Protein AF-R7NHR3-F1 (afdb_monomer)

Solvent-accessible surface area (backbone atoms only — not comparable to full-atom values): 7854 Å² total; per-residue (Å²): 115,68,67,61,53,53,47,54,55,50,59,73,66,55,71,77,53,69,68,60,58,52,52,53,52,52,53,52,52,52,52,51,51,54,57,50,56,74,68,56,78,51,57,45,69,48,80,39,65,22,46,26,46,55,84,92,60,36,30,32,41,33,70,44,62,67,87,66,69,63,84,47,65,25,52,70,89,33,88,61,73,67,44,80,78,43,78,44,85,43,72,41,84,89,76,76,44,63,28,30,42,35,32,31,38,36,89,61,98,71,57,64,75,35,77,41,44,33,37,36,29,24,61,63,50,53,67,63,51,54,52,52,67,71,76,106

Nearest PDB structures (foldseek):
  8vcy-assembly1_B  TM=4.039E-01  e=1.169E+00  Homo sapiens
  4d8p-assembly2_D  TM=4.084E-01  e=3.589E+00  Triticum aestivum

Secondary structure (DSSP, 8-state):
-HHHHHHHHHHHHSPPPHHHHHHHHHHHHHHHHHHHHHHS---EEEEEEEEEEESSSEEEEEEEETT--EEEEEETTB---EEEEEEEEEEETTTTEEEEEEEEEE-S-PPTT-EEEEEEEE-TTHHHHHHHHHH-

Radius of gyration: 27.76 Å; Cα contacts (8 Å, |Δi|>4): 202; chains: 1; bounding box: 74×30×74 Å

Structure (mmCIF, N/CA/C/O backbone):
data_AF-R7NHR3-F1
#
_entry.id   AF-R7NHR3-F1
#
loop_
_atom_site.group_PDB
_atom_site.id
_atom_site.type_symbol
_atom_site.label_atom_id
_atom_site.label_alt_id
_atom_site.label_comp_id
_atom_site.label_asym_id
_atom_site.label_entity_id
_atom_site.label_seq_id
_atom_site.pdbx_PDB_ins_code
_atom_site.Cartn_x
_atom_site.Cartn_y
_atom_site.Cartn_z
_atom_site.occupancy
_atom_site.B_iso_or_equiv
_atom_site.auth_seq_id
_atom_site.auth_comp_id
_atom_site.auth_asym_id
_atom_site.auth_atom_id
_atom_site.pdbx_PDB_model_num
ATOM 1 N N . MET A 1 1 ? 48.615 -12.528 -47.019 1.00 53.22 1 MET A N 1
ATOM 2 C CA . MET A 1 1 ? 48.737 -11.685 -45.800 1.00 53.22 1 MET A CA 1
ATOM 3 C C . MET A 1 1 ? 48.508 -10.198 -46.106 1.00 53.22 1 MET A C 1
ATOM 5 O O . MET A 1 1 ? 47.838 -9.538 -45.320 1.00 53.22 1 MET A O 1
ATOM 9 N N . LEU A 1 2 ? 48.976 -9.696 -47.260 1.00 52.62 2 LEU A N 1
ATOM 10 C CA . LEU A 1 2 ? 48.755 -8.319 -47.736 1.00 52.62 2 LEU A CA 1
ATOM 11 C C . LEU A 1 2 ? 47.268 -7.966 -47.957 1.00 52.62 2 LEU A C 1
ATOM 13 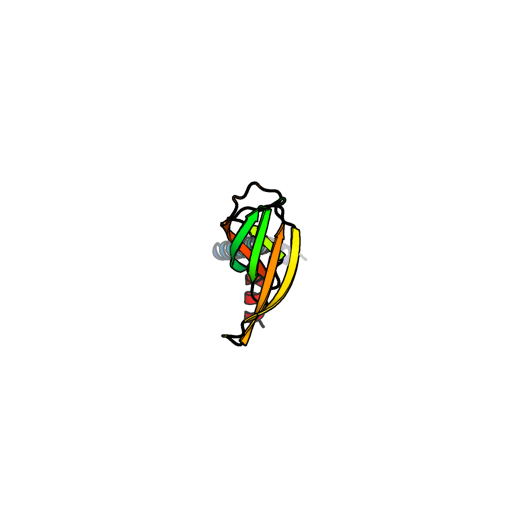O O . LEU A 1 2 ? 46.830 -6.892 -47.557 1.00 52.62 2 LEU A O 1
ATOM 17 N N . ASP A 1 3 ? 46.471 -8.893 -48.500 1.00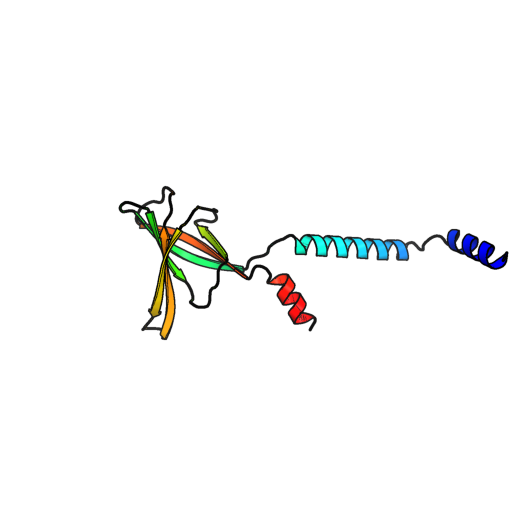 58.16 3 ASP A N 1
ATOM 18 C CA . ASP A 1 3 ? 45.047 -8.644 -48.787 1.00 58.16 3 ASP A CA 1
ATOM 19 C C . ASP A 1 3 ? 44.190 -8.437 -47.538 1.00 58.16 3 ASP A C 1
ATOM 21 O O . ASP A 1 3 ? 43.268 -7.627 -47.548 1.00 58.16 3 ASP A O 1
ATOM 25 N N . ILE A 1 4 ? 44.514 -9.107 -46.429 1.00 59.38 4 ILE A N 1
ATOM 26 C CA . ILE A 1 4 ? 43.800 -8.940 -45.152 1.00 59.38 4 ILE A CA 1
ATOM 27 C C . ILE A 1 4 ? 44.107 -7.563 -44.542 1.00 59.38 4 ILE A C 1
ATOM 29 O O . ILE A 1 4 ? 43.215 -6.915 -43.993 1.00 59.38 4 ILE A O 1
ATOM 33 N N . PHE A 1 5 ? 45.353 -7.091 -44.667 1.00 58.06 5 PHE A N 1
ATOM 34 C CA . PHE A 1 5 ? 45.747 -5.746 -44.238 1.00 58.06 5 PHE A CA 1
ATOM 35 C C . PHE A 1 5 ? 45.108 -4.663 -45.111 1.00 58.06 5 PHE A C 1
ATOM 37 O O . PHE A 1 5 ? 44.552 -3.704 -44.574 1.00 58.06 5 PHE A O 1
ATOM 44 N N . ASN A 1 6 ? 45.093 -4.852 -46.432 1.00 60.72 6 ASN A N 1
ATOM 45 C CA . ASN A 1 6 ? 44.405 -3.953 -47.356 1.00 60.72 6 ASN A CA 1
ATOM 46 C C . ASN A 1 6 ? 42.897 -3.902 -47.085 1.00 60.72 6 ASN A C 1
ATOM 48 O O . ASN A 1 6 ? 42.324 -2.814 -47.080 1.00 60.72 6 ASN A O 1
ATOM 52 N N . ASN A 1 7 ? 42.266 -5.036 -46.757 1.00 62.81 7 ASN A N 1
ATOM 53 C CA . ASN A 1 7 ? 40.856 -5.064 -46.368 1.00 62.81 7 ASN A CA 1
ATOM 54 C C . ASN A 1 7 ? 40.604 -4.324 -45.048 1.00 62.81 7 ASN A C 1
ATOM 56 O O . ASN A 1 7 ? 39.676 -3.528 -44.971 1.00 62.81 7 ASN A O 1
ATOM 60 N N . LYS A 1 8 ? 41.445 -4.507 -44.020 1.00 59.81 8 LYS A N 1
ATOM 61 C CA . LYS A 1 8 ? 41.327 -3.746 -42.759 1.00 59.81 8 LYS A CA 1
ATOM 62 C C . LYS A 1 8 ? 41.428 -2.233 -42.983 1.00 59.81 8 LYS A C 1
ATOM 64 O O . LYS A 1 8 ? 40.638 -1.480 -42.417 1.00 59.81 8 LYS A O 1
ATOM 69 N N . ILE A 1 9 ? 42.366 -1.789 -43.821 1.00 63.41 9 ILE A N 1
ATOM 70 C CA . ILE A 1 9 ? 42.549 -0.368 -44.159 1.00 63.41 9 ILE A CA 1
ATOM 71 C C . ILE A 1 9 ? 41.366 0.156 -44.990 1.00 63.41 9 ILE A C 1
ATOM 73 O O . ILE A 1 9 ? 40.924 1.287 -44.784 1.00 63.41 9 ILE A O 1
ATOM 77 N N . ALA A 1 10 ? 40.817 -0.661 -45.893 1.00 60.53 10 ALA A N 1
ATOM 78 C CA . ALA A 1 10 ? 39.623 -0.327 -46.666 1.00 60.53 10 ALA A CA 1
ATOM 79 C C . ALA A 1 10 ? 38.381 -0.195 -45.769 1.00 60.53 10 ALA A C 1
ATOM 81 O O . ALA A 1 10 ? 37.650 0.785 -45.889 1.00 60.53 10 ALA A O 1
ATOM 82 N N . PHE A 1 11 ? 38.194 -1.104 -44.809 1.00 59.16 11 PHE A N 1
ATOM 83 C CA . PHE A 1 11 ? 37.126 -1.023 -43.809 1.00 59.16 11 PHE A CA 1
ATOM 84 C C . PHE A 1 11 ? 37.233 0.232 -42.933 1.00 59.16 11 PHE A C 1
ATOM 86 O O . PHE A 1 11 ? 36.221 0.877 -42.677 1.00 59.16 11 PHE A O 1
ATOM 93 N N . LEU A 1 12 ? 38.446 0.632 -42.534 1.00 60.31 12 LEU A N 1
ATOM 94 C CA . LEU A 1 12 ? 38.686 1.870 -41.774 1.00 60.31 12 LEU A CA 1
ATOM 95 C C . LEU A 1 12 ? 38.408 3.151 -42.583 1.00 60.31 12 LEU A C 1
ATOM 97 O O . LEU A 1 12 ? 38.108 4.190 -42.000 1.00 60.31 12 LEU A O 1
ATOM 101 N N . LYS A 1 13 ? 38.500 3.096 -43.920 1.00 59.53 13 LYS A N 1
ATOM 102 C CA . LYS A 1 13 ? 38.200 4.226 -44.819 1.00 59.53 13 LYS A CA 1
ATOM 103 C C . LYS A 1 13 ? 36.723 4.347 -45.191 1.00 59.53 13 LYS A C 1
ATOM 105 O O . LYS A 1 13 ? 36.323 5.390 -45.714 1.00 59.53 13 LYS A O 1
ATOM 110 N N . ILE A 1 14 ? 35.907 3.321 -44.940 1.00 65.00 14 ILE A N 1
ATOM 111 C CA . ILE A 1 14 ? 34.462 3.393 -45.164 1.00 65.00 14 ILE A CA 1
ATOM 112 C C . ILE A 1 14 ? 33.884 4.325 -44.102 1.00 65.00 14 ILE A C 1
ATOM 114 O O . ILE A 1 14 ? 33.680 3.947 -42.950 1.00 65.00 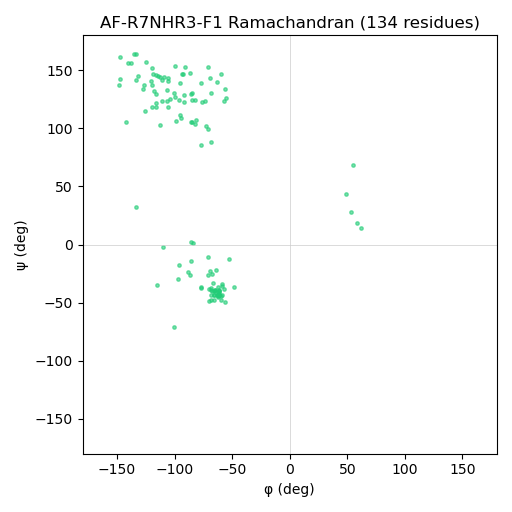14 ILE A O 1
ATOM 118 N N . LYS A 1 15 ? 33.635 5.579 -44.500 1.00 62.41 15 LYS A N 1
ATOM 119 C CA . LYS A 1 15 ? 32.931 6.537 -43.650 1.00 62.41 15 LYS A CA 1
ATOM 120 C C . LYS A 1 15 ? 31.592 5.915 -43.250 1.00 62.41 15 LYS A C 1
ATOM 122 O O . LYS A 1 15 ? 30.840 5.503 -44.141 1.00 62.41 15 LYS A O 1
ATOM 127 N N . PRO A 1 16 ? 31.278 5.839 -41.947 1.00 64.19 16 PRO A N 1
ATOM 128 C CA . PRO A 1 16 ? 29.993 5.325 -41.515 1.00 64.19 16 PRO A CA 1
ATOM 129 C C . PRO A 1 16 ? 28.909 6.173 -42.177 1.00 64.19 16 PRO A C 1
ATOM 131 O O . PRO A 1 16 ? 28.914 7.402 -42.078 1.00 64.19 16 PRO A O 1
ATOM 134 N N . LYS A 1 17 ? 28.007 5.519 -42.918 1.00 72.19 17 LYS A N 1
ATOM 135 C CA . LYS A 1 17 ? 26.858 6.207 -43.509 1.00 72.19 17 LYS A CA 1
ATOM 136 C C . LYS A 1 17 ? 26.101 6.877 -42.366 1.00 72.19 17 LYS A C 1
ATOM 138 O O . LYS A 1 17 ? 25.857 6.232 -41.349 1.00 72.19 17 LYS A O 1
ATOM 143 N N . LEU A 1 18 ? 25.715 8.140 -42.538 1.00 72.88 18 LEU A N 1
ATOM 144 C CA . LEU A 1 18 ? 25.028 8.930 -41.508 1.00 72.88 18 LEU A CA 1
ATOM 145 C C . LEU A 1 18 ? 23.840 8.165 -40.886 1.00 72.88 18 LEU A C 1
ATOM 147 O O . LEU A 1 18 ? 23.646 8.199 -39.676 1.00 72.88 18 LEU A O 1
ATOM 151 N N . GLY A 1 19 ? 23.121 7.378 -41.697 1.00 75.31 19 GLY A N 1
ATOM 152 C CA . GLY A 1 19 ? 22.036 6.504 -41.237 1.00 75.31 19 GLY A CA 1
ATOM 153 C C . GLY A 1 19 ? 22.445 5.457 -40.192 1.00 75.31 19 GLY A C 1
ATOM 154 O O . GLY A 1 19 ? 21.684 5.203 -39.268 1.00 75.31 19 GLY A O 1
ATOM 155 N N . PHE A 1 20 ? 23.652 4.889 -40.272 1.00 80.44 20 PHE A N 1
ATOM 156 C CA . PHE A 1 20 ? 24.139 3.912 -39.290 1.00 80.44 20 PHE A CA 1
ATOM 157 C C . PHE A 1 20 ? 24.399 4.557 -37.920 1.00 80.44 20 PHE A C 1
ATOM 159 O O . PHE A 1 20 ? 24.046 3.987 -36.890 1.00 80.44 20 PHE A O 1
ATOM 166 N N . LEU A 1 21 ? 24.944 5.780 -37.903 1.00 82.38 21 LEU A N 1
ATOM 167 C CA . LEU A 1 21 ? 25.138 6.544 -36.666 1.00 82.38 21 LEU A CA 1
ATOM 168 C C . LEU A 1 21 ? 23.800 6.914 -36.011 1.00 82.38 21 LEU A C 1
ATOM 170 O O . LEU A 1 21 ? 23.674 6.819 -34.792 1.00 82.38 21 LEU A O 1
ATOM 174 N N . ILE A 1 22 ? 22.790 7.268 -36.812 1.00 85.31 22 ILE A N 1
ATOM 175 C CA . ILE A 1 22 ? 21.437 7.568 -36.321 1.00 85.31 22 ILE A CA 1
ATOM 176 C C . ILE A 1 22 ? 20.812 6.335 -35.651 1.00 85.31 22 ILE A C 1
ATOM 178 O O . ILE A 1 22 ? 20.251 6.451 -34.565 1.00 85.31 22 ILE A O 1
ATOM 182 N N . VAL A 1 23 ? 20.949 5.146 -36.248 1.00 88.06 23 VAL A N 1
ATOM 183 C CA . VAL A 1 23 ? 20.424 3.898 -35.665 1.00 88.06 23 VAL A CA 1
ATOM 184 C C . VAL A 1 23 ? 21.090 3.584 -34.323 1.00 88.06 23 VAL A C 1
ATOM 186 O O . VAL A 1 23 ? 20.392 3.277 -33.358 1.00 88.06 23 VAL A O 1
ATOM 189 N N . ILE A 1 24 ? 22.418 3.716 -34.226 1.00 88.25 24 ILE A N 1
ATOM 190 C CA . ILE A 1 24 ? 23.136 3.526 -32.954 1.00 88.25 24 ILE A CA 1
ATOM 191 C C . ILE A 1 24 ? 22.635 4.516 -31.900 1.00 88.25 24 ILE A C 1
ATOM 193 O O . ILE A 1 24 ? 22.371 4.124 -30.765 1.00 88.25 24 ILE A O 1
ATOM 197 N N . PHE A 1 25 ? 22.460 5.784 -32.270 1.00 91.06 25 PHE A N 1
ATOM 198 C CA . PHE A 1 25 ? 21.977 6.812 -31.353 1.00 91.06 25 PHE A CA 1
ATOM 199 C C . PHE A 1 25 ? 20.568 6.504 -30.820 1.00 91.06 25 PHE A C 1
ATOM 201 O O . PHE A 1 25 ? 20.325 6.613 -29.619 1.00 91.06 25 PHE A O 1
ATOM 208 N N . ILE A 1 26 ? 19.664 6.032 -31.685 1.00 91.06 26 ILE A N 1
ATOM 209 C CA . ILE A 1 26 ? 18.316 5.594 -31.291 1.00 91.06 26 ILE A CA 1
ATOM 210 C C . ILE A 1 26 ? 18.383 4.419 -30.305 1.00 91.06 26 ILE A C 1
ATOM 212 O O . ILE A 1 26 ? 17.673 4.429 -29.300 1.00 91.06 26 ILE A O 1
ATOM 216 N N . ILE A 1 27 ? 19.252 3.432 -30.550 1.00 91.81 27 ILE A N 1
ATOM 217 C CA . ILE A 1 27 ? 19.435 2.284 -29.646 1.00 91.81 27 ILE A CA 1
ATOM 218 C C . ILE A 1 27 ? 19.928 2.747 -28.270 1.00 91.81 27 ILE A C 1
ATOM 220 O O . ILE A 1 27 ? 19.413 2.293 -27.250 1.00 91.81 27 ILE A O 1
ATOM 224 N N . VAL A 1 28 ? 20.884 3.680 -28.227 1.00 93.94 28 VAL A N 1
ATOM 225 C CA . VAL A 1 28 ? 21.391 4.240 -26.965 1.00 93.94 28 VAL A CA 1
ATOM 226 C C . VAL A 1 28 ? 20.280 4.961 -26.196 1.00 93.94 28 VAL A C 1
ATOM 228 O O . VAL A 1 28 ? 20.149 4.746 -24.994 1.00 93.94 28 VAL A O 1
ATOM 231 N N . ILE A 1 29 ? 19.439 5.750 -26.872 1.00 93.44 29 ILE A N 1
ATOM 232 C CA . ILE A 1 29 ? 18.281 6.415 -26.246 1.00 93.44 29 ILE A CA 1
ATOM 233 C C . ILE A 1 29 ? 17.278 5.398 -25.688 1.00 93.44 29 ILE A C 1
ATOM 235 O O . ILE A 1 29 ? 16.767 5.565 -24.583 1.00 93.44 29 ILE A O 1
ATOM 239 N N . LEU A 1 30 ? 16.994 4.329 -26.430 1.00 90.12 30 LEU A N 1
ATOM 240 C CA . LEU A 1 30 ? 16.103 3.265 -25.966 1.00 90.12 30 LEU A CA 1
ATOM 241 C C . LEU A 1 30 ? 16.651 2.583 -24.708 1.00 90.12 30 LEU A C 1
ATOM 243 O O . LEU A 1 30 ? 15.907 2.371 -23.752 1.00 90.12 30 LEU A O 1
ATOM 247 N N . LEU A 1 31 ? 17.954 2.294 -24.669 1.00 89.12 31 LEU A N 1
ATOM 248 C CA . LEU A 1 31 ? 18.600 1.686 -23.504 1.00 89.12 31 LEU A CA 1
ATOM 249 C C . LEU A 1 31 ? 18.571 2.600 -22.274 1.00 89.12 31 LEU A C 1
ATOM 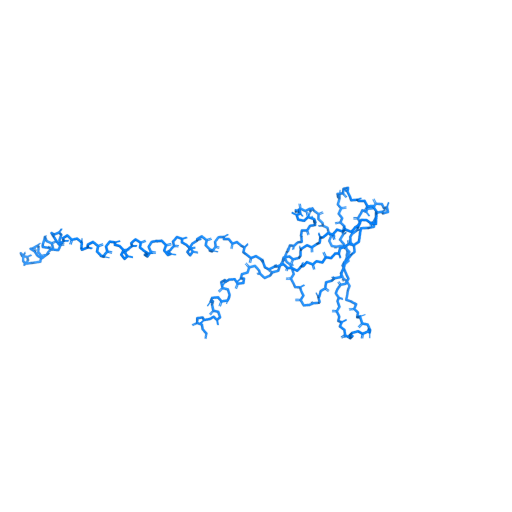251 O O . LEU A 1 31 ? 18.318 2.120 -21.167 1.00 89.12 31 LEU A O 1
ATOM 255 N N . THR A 1 32 ? 18.789 3.908 -22.440 1.00 87.94 32 THR A N 1
ATOM 256 C CA . THR A 1 32 ? 18.715 4.855 -21.317 1.00 87.94 32 THR A CA 1
ATOM 257 C C . THR A 1 32 ? 17.290 4.996 -20.789 1.00 87.94 32 THR A C 1
ATOM 259 O O . THR A 1 32 ? 17.101 4.981 -19.573 1.00 87.94 32 THR A O 1
ATOM 262 N N . LEU A 1 33 ? 16.282 5.038 -21.668 1.00 84.44 33 LEU A N 1
ATOM 263 C CA . LEU A 1 33 ? 14.864 5.024 -21.290 1.00 84.44 33 LEU A CA 1
ATOM 264 C C . LEU A 1 33 ? 14.493 3.766 -20.501 1.00 84.44 33 LEU A C 1
ATOM 266 O O . LEU A 1 33 ? 13.901 3.870 -19.429 1.00 84.44 33 LEU A O 1
ATOM 270 N N . VAL A 1 34 ? 14.891 2.585 -20.980 1.00 81.94 34 VAL A N 1
ATOM 271 C CA . VAL A 1 34 ? 14.646 1.315 -20.277 1.00 81.94 34 VAL A CA 1
ATOM 272 C C . VAL A 1 34 ? 15.346 1.302 -18.917 1.00 81.94 34 VAL A C 1
ATOM 274 O O . VAL A 1 34 ? 14.739 0.941 -17.907 1.00 81.94 34 VAL A O 1
ATOM 277 N N . SER A 1 35 ? 16.602 1.752 -18.853 1.00 81.06 35 SER A N 1
ATOM 278 C CA . SER A 1 35 ? 17.331 1.845 -17.586 1.00 81.06 35 SER A CA 1
ATOM 279 C C . SER A 1 35 ? 16.679 2.821 -16.606 1.00 81.06 35 SER A C 1
ATOM 281 O O . SER A 1 35 ? 16.715 2.570 -15.402 1.00 81.06 35 SER A O 1
ATOM 283 N N . TYR A 1 36 ? 16.114 3.926 -17.092 1.00 80.19 36 TYR A N 1
ATOM 284 C CA . TYR A 1 36 ? 15.393 4.888 -16.266 1.00 80.19 36 TYR A CA 1
ATOM 285 C C . TYR A 1 36 ? 14.087 4.289 -15.736 1.00 80.19 36 TYR A C 1
ATOM 287 O O . TYR A 1 36 ? 13.848 4.318 -14.531 1.00 80.19 36 TYR A O 1
ATOM 295 N N . MET A 1 37 ? 13.290 3.662 -16.605 1.00 71.56 37 MET A N 1
ATOM 296 C CA . MET A 1 37 ? 12.037 3.004 -16.220 1.00 71.56 37 MET A CA 1
ATOM 297 C C . MET A 1 37 ? 12.246 1.901 -15.177 1.00 71.56 37 MET A C 1
ATOM 299 O O . MET A 1 37 ? 11.412 1.746 -14.294 1.00 71.56 37 MET A O 1
ATOM 303 N N . ASN A 1 38 ? 13.372 1.182 -15.226 1.00 66.94 38 ASN A N 1
ATOM 304 C CA . ASN A 1 38 ? 13.706 0.167 -14.223 1.00 66.94 38 ASN A CA 1
ATOM 305 C C . ASN A 1 38 ? 14.045 0.747 -12.839 1.00 66.94 38 ASN A C 1
ATOM 307 O O . ASN A 1 38 ? 13.949 0.026 -11.849 1.00 66.94 38 ASN A O 1
ATOM 311 N N . LYS A 1 39 ? 14.461 2.018 -12.746 1.00 66.25 39 LYS A N 1
ATOM 312 C CA . LYS A 1 39 ? 14.754 2.679 -11.461 1.00 66.25 39 LYS A CA 1
ATOM 313 C C . LYS A 1 39 ? 13.519 3.300 -10.816 1.00 66.25 39 LYS A C 1
ATOM 315 O O . LYS A 1 39 ? 13.498 3.473 -9.601 1.00 66.25 39 LYS A O 1
ATOM 320 N N . VAL A 1 40 ? 12.521 3.675 -11.613 1.00 65.12 40 VAL A N 1
ATOM 321 C CA . VAL A 1 40 ? 11.305 4.306 -11.100 1.00 65.12 40 VAL A CA 1
ATOM 322 C C . VAL A 1 40 ? 10.377 3.220 -10.568 1.00 65.12 40 VAL A C 1
ATOM 324 O O . VAL A 1 40 ? 9.761 2.471 -11.324 1.00 65.12 40 VAL A O 1
ATOM 327 N N . GLU A 1 41 ? 10.273 3.135 -9.246 1.00 58.31 41 GLU A N 1
ATOM 328 C CA . GLU A 1 41 ? 9.307 2.258 -8.595 1.00 58.31 41 GLU A CA 1
ATOM 329 C C . GLU A 1 41 ? 7.900 2.846 -8.763 1.00 58.31 41 GLU A C 1
ATOM 331 O O . GLU A 1 41 ? 7.526 3.813 -8.099 1.00 58.31 41 GLU A O 1
ATOM 336 N N . VAL A 1 42 ? 7.123 2.285 -9.691 1.00 63.12 42 VAL A N 1
ATOM 337 C CA . VAL A 1 42 ? 5.728 2.679 -9.910 1.00 63.12 42 VAL A CA 1
ATOM 338 C C . VAL A 1 42 ? 4.828 1.739 -9.121 1.00 63.12 42 VAL A C 1
ATOM 340 O O . VAL A 1 42 ? 4.700 0.561 -9.455 1.00 63.12 42 VAL A O 1
ATOM 343 N N . TYR A 1 43 ? 4.197 2.280 -8.087 1.00 67.44 43 TYR A N 1
ATOM 344 C CA . TYR A 1 43 ? 3.204 1.581 -7.283 1.00 67.44 43 TYR A CA 1
ATOM 345 C C . TYR A 1 43 ? 1.799 1.908 -7.792 1.00 67.44 43 TYR A C 1
ATOM 347 O O . TYR A 1 43 ? 1.494 3.069 -8.082 1.00 67.44 43 TYR A O 1
ATOM 355 N N . ASP A 1 44 ? 0.926 0.904 -7.846 1.00 74.69 44 ASP A N 1
ATOM 356 C CA . ASP A 1 44 ? -0.505 1.186 -7.812 1.00 74.69 44 ASP A CA 1
ATOM 357 C C . ASP A 1 44 ? -0.867 1.650 -6.401 1.00 74.69 44 ASP A C 1
ATOM 359 O O . ASP A 1 44 ? -0.212 1.278 -5.426 1.00 74.69 44 ASP A O 1
ATOM 363 N N . HIS A 1 45 ? -1.912 2.461 -6.274 1.00 84.88 45 HIS A N 1
ATOM 364 C CA . HIS A 1 45 ? -2.418 2.839 -4.965 1.00 84.88 45 HIS A CA 1
ATOM 365 C C . HIS A 1 45 ? -3.929 2.682 -4.880 1.00 84.88 45 HIS A C 1
ATOM 367 O O . HIS A 1 45 ? -4.657 2.882 -5.852 1.00 84.88 45 HIS A O 1
ATOM 373 N N . TYR A 1 46 ? -4.390 2.289 -3.700 1.00 86.56 46 TYR A N 1
ATOM 374 C CA . TYR A 1 46 ? -5.793 2.263 -3.332 1.00 86.56 46 TYR A CA 1
ATOM 375 C C . TYR A 1 46 ? -6.039 3.410 -2.361 1.00 86.56 46 TYR A C 1
ATOM 377 O O . TYR A 1 46 ? -5.358 3.512 -1.341 1.00 86.56 46 TYR A O 1
ATOM 385 N N . GLN A 1 47 ? -6.979 4.285 -2.704 1.00 90.75 47 GLN A N 1
ATOM 386 C CA . GLN A 1 47 ? -7.341 5.424 -1.871 1.00 90.75 47 GLN A CA 1
ATOM 387 C C . GLN A 1 47 ? -8.483 5.024 -0.943 1.00 90.75 47 GLN A C 1
ATOM 389 O O . GLN A 1 47 ? -9.507 4.510 -1.392 1.00 90.75 47 GLN A O 1
ATOM 394 N N . ALA A 1 48 ? -8.311 5.279 0.346 1.00 92.31 48 ALA A N 1
ATOM 395 C CA . ALA A 1 48 ? -9.343 5.113 1.352 1.00 92.31 48 ALA A CA 1
ATOM 396 C C . ALA A 1 48 ? -9.380 6.339 2.259 1.00 92.31 48 ALA A C 1
ATOM 398 O O . ALA A 1 48 ? -8.433 7.121 2.320 1.00 92.31 48 ALA A O 1
ATOM 399 N N . LYS A 1 49 ? -10.473 6.477 3.001 1.00 93.62 49 LYS A N 1
ATOM 400 C CA . LYS A 1 49 ? -10.587 7.472 4.063 1.00 93.62 49 LYS A CA 1
ATOM 401 C C . LYS A 1 49 ? -10.490 6.779 5.412 1.00 93.62 49 LYS A C 1
ATOM 403 O O . LYS A 1 49 ? -10.998 5.669 5.591 1.00 93.62 49 LYS A O 1
ATOM 408 N N . GLY A 1 50 ? -9.801 7.421 6.342 1.00 92.12 50 GLY A N 1
ATOM 409 C CA . GLY A 1 50 ? -9.698 6.996 7.728 1.00 92.12 50 GLY A CA 1
ATOM 410 C C . GLY A 1 50 ? -10.334 8.021 8.652 1.00 92.12 50 GLY A C 1
ATOM 411 O O . GLY A 1 50 ? -10.262 9.219 8.389 1.00 92.12 50 GLY A O 1
ATOM 412 N N . ILE A 1 51 ? -10.945 7.550 9.733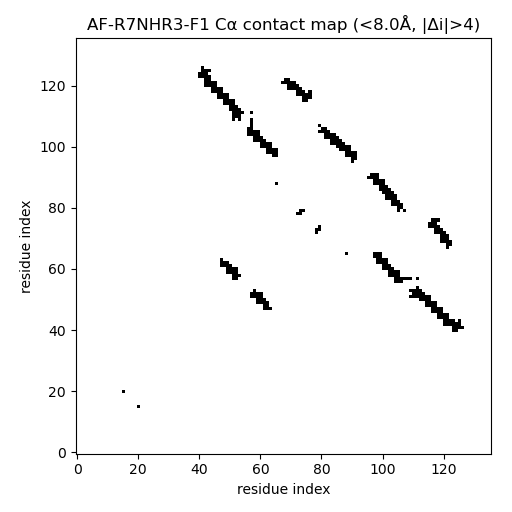 1.00 93.81 51 ILE A N 1
ATOM 413 C CA . ILE A 1 51 ? -11.460 8.408 10.803 1.00 93.81 51 ILE A CA 1
ATOM 414 C C . ILE A 1 51 ? -10.442 8.403 11.937 1.00 93.81 51 ILE A C 1
ATOM 416 O O . ILE A 1 51 ? -10.038 7.333 12.403 1.00 93.81 51 ILE A O 1
ATOM 420 N N . VAL A 1 52 ? -10.029 9.592 12.366 1.00 92.75 52 VAL A N 1
ATOM 421 C CA . VAL A 1 52 ? -9.110 9.779 13.485 1.00 92.75 52 VAL A CA 1
ATOM 422 C C . VAL A 1 52 ? -9.884 9.778 14.798 1.00 92.75 52 VAL A C 1
ATOM 424 O O . VAL A 1 52 ? -10.846 10.523 14.966 1.00 92.75 52 VAL A O 1
ATOM 427 N N . SER A 1 53 ? -9.417 8.984 15.753 1.00 91.44 53 SER A N 1
ATOM 428 C CA . SER A 1 53 ? -9.873 8.993 17.138 1.00 91.44 53 SER A CA 1
ATOM 429 C C . SER A 1 53 ? -8.672 9.182 18.057 1.00 91.44 53 SER A C 1
ATOM 431 O O . SER A 1 53 ? -7.794 8.317 18.132 1.00 91.44 53 SER A O 1
ATOM 433 N N . CYS A 1 54 ? -8.636 10.312 18.760 1.00 88.31 54 CYS A N 1
ATOM 434 C CA . CYS A 1 54 ? -7.580 10.663 19.705 1.00 88.31 54 CYS A CA 1
ATOM 435 C C . CYS A 1 54 ? -8.157 10.670 21.124 1.00 88.31 54 CYS A C 1
ATOM 437 O O . CYS A 1 54 ? -8.848 11.609 21.512 1.00 88.31 54 CYS A O 1
ATOM 439 N N . THR A 1 55 ? -7.880 9.612 21.891 1.00 81.94 55 THR A N 1
ATOM 440 C CA . THR A 1 55 ? -8.157 9.561 23.338 1.00 81.94 55 THR A CA 1
ATOM 441 C C . THR A 1 55 ? -6.877 9.831 24.128 1.00 81.94 55 THR A C 1
ATOM 443 O O . THR A 1 55 ? -6.713 10.920 24.662 1.00 81.94 55 THR A O 1
ATOM 446 N N . ASN A 1 56 ? -5.936 8.881 24.123 1.00 80.19 56 ASN A N 1
ATOM 447 C CA . ASN A 1 56 ? -4.583 9.031 24.691 1.00 80.19 56 ASN A CA 1
ATOM 448 C C . ASN A 1 56 ? -3.492 8.956 23.612 1.00 80.19 56 ASN A C 1
ATOM 450 O O . ASN A 1 56 ? -2.471 9.630 23.697 1.00 80.19 56 ASN A O 1
ATOM 454 N N . ILE A 1 57 ? -3.718 8.122 22.595 1.00 83.31 57 ILE A N 1
ATOM 455 C CA . ILE A 1 57 ? -2.897 7.989 21.391 1.00 83.31 57 ILE A CA 1
ATOM 456 C C . ILE A 1 57 ? -3.846 8.167 20.204 1.00 83.31 57 ILE A C 1
ATOM 458 O O . ILE A 1 57 ? -4.966 7.650 20.229 1.00 83.31 57 ILE A O 1
ATOM 462 N N . CYS A 1 58 ? -3.425 8.913 19.184 1.00 88.94 58 CYS A N 1
ATOM 463 C CA . CYS A 1 58 ? -4.226 9.096 17.981 1.00 88.94 58 CYS A CA 1
ATOM 464 C C . CYS A 1 58 ? -4.205 7.824 17.133 1.00 88.94 58 CYS A C 1
ATOM 466 O O . CYS A 1 58 ? -3.150 7.335 16.723 1.00 88.94 58 CYS A O 1
ATOM 468 N N . THR A 1 59 ? -5.396 7.304 16.862 1.00 93.06 59 THR A N 1
ATOM 469 C CA . THR A 1 59 ? -5.596 6.122 16.028 1.00 93.06 59 THR A CA 1
ATOM 470 C C . THR A 1 59 ? -6.430 6.472 14.809 1.00 93.06 59 THR A C 1
ATOM 472 O O . THR A 1 59 ? -7.306 7.330 14.874 1.00 93.06 59 THR A O 1
ATOM 475 N N . ILE A 1 60 ? -6.156 5.818 13.688 1.00 93.06 60 ILE A N 1
ATOM 476 C CA . ILE A 1 60 ? -6.874 5.994 12.431 1.00 93.06 60 ILE A CA 1
ATOM 477 C C . ILE A 1 60 ? -7.555 4.674 12.112 1.00 93.06 60 ILE A C 1
ATOM 479 O O . ILE A 1 60 ? -6.879 3.665 11.914 1.00 93.06 60 ILE A O 1
ATOM 483 N N . THR A 1 61 ? -8.881 4.686 12.042 1.00 93.62 61 THR A N 1
ATOM 484 C CA . THR A 1 61 ? -9.671 3.508 11.669 1.00 93.62 61 THR A CA 1
ATOM 485 C C . THR A 1 61 ? -10.093 3.610 10.211 1.00 93.62 61 THR A C 1
ATOM 487 O O . THR A 1 61 ? -10.600 4.646 9.782 1.00 93.62 61 THR A O 1
ATOM 490 N N . THR A 1 62 ? -9.880 2.551 9.436 1.00 94.00 62 THR A N 1
ATOM 491 C CA . THR A 1 62 ? -10.217 2.504 8.007 1.00 94.00 62 THR A CA 1
ATOM 492 C C . THR A 1 62 ? -10.619 1.098 7.567 1.00 94.00 62 THR A C 1
ATOM 494 O O . THR A 1 62 ? -10.309 0.114 8.239 1.00 94.00 62 THR A O 1
ATOM 497 N N . ALA A 1 63 ? -11.293 1.004 6.422 1.00 91.75 63 ALA A N 1
ATOM 498 C CA . ALA A 1 63 ? -11.697 -0.250 5.802 1.00 91.75 63 ALA A CA 1
ATOM 499 C C . ALA A 1 63 ? -11.001 -0.417 4.447 1.00 91.75 63 ALA A C 1
ATOM 501 O O . ALA A 1 63 ? -11.056 0.479 3.601 1.00 91.75 63 ALA A O 1
ATOM 502 N N . ILE A 1 64 ? -10.373 -1.573 4.228 1.00 91.88 64 ILE A N 1
ATOM 503 C CA . ILE A 1 64 ? -9.721 -1.916 2.958 1.00 91.88 64 ILE A CA 1
ATOM 504 C C . ILE A 1 64 ? -10.242 -3.243 2.388 1.00 91.88 64 ILE A C 1
ATOM 506 O O . ILE A 1 64 ? -10.710 -4.098 3.146 1.00 91.88 64 ILE A O 1
ATOM 510 N N . PRO A 1 65 ? -10.127 -3.464 1.068 1.00 87.38 65 PRO A N 1
ATOM 511 C CA . PRO A 1 65 ? -10.435 -4.752 0.456 1.00 87.38 65 PRO A CA 1
ATOM 512 C C . PRO A 1 65 ? -9.563 -5.883 1.019 1.00 87.38 65 PRO A C 1
ATOM 514 O O . PRO A 1 65 ? -8.391 -5.685 1.340 1.00 87.38 65 PRO A O 1
ATOM 517 N N . THR A 1 66 ? -10.113 -7.094 1.101 1.00 87.12 66 THR A N 1
ATOM 518 C CA . THR A 1 66 ? -9.400 -8.270 1.638 1.00 87.12 66 THR A CA 1
ATOM 519 C C . THR A 1 66 ? -8.289 -8.792 0.740 1.00 87.12 66 THR A C 1
ATOM 521 O O . THR A 1 66 ? -7.320 -9.368 1.222 1.00 87.12 66 THR A O 1
ATOM 524 N N . ASN A 1 67 ? -8.398 -8.559 -0.562 1.00 82.50 67 ASN A N 1
ATOM 525 C CA . ASN A 1 67 ? -7.395 -8.928 -1.556 1.00 82.50 67 ASN A CA 1
ATOM 526 C C . ASN A 1 67 ? -6.258 -7.899 -1.692 1.00 82.50 67 ASN A C 1
ATOM 528 O O . ASN A 1 67 ? -5.387 -8.067 -2.545 1.00 82.50 67 ASN A O 1
ATOM 532 N N . LEU A 1 68 ? -6.276 -6.822 -0.902 1.00 83.12 68 LEU A N 1
ATOM 533 C CA . LEU A 1 68 ? -5.271 -5.774 -0.970 1.00 83.12 68 LEU A CA 1
ATOM 534 C C . LEU A 1 68 ? -4.048 -6.147 -0.120 1.00 83.12 68 LEU A C 1
ATOM 536 O O . LEU A 1 68 ? -4.073 -6.041 1.109 1.00 83.12 68 LEU A O 1
ATOM 540 N N . ASP A 1 69 ? -2.965 -6.538 -0.789 1.00 82.44 69 ASP A N 1
ATOM 541 C CA . ASP A 1 69 ? -1.646 -6.702 -0.175 1.00 82.44 69 ASP A CA 1
ATOM 542 C C . ASP A 1 69 ? -0.785 -5.462 -0.450 1.00 82.44 69 ASP A C 1
ATOM 544 O O . ASP A 1 69 ? -0.371 -5.208 -1.584 1.00 82.44 69 ASP A O 1
ATOM 548 N N . PHE A 1 70 ? -0.588 -4.637 0.576 1.00 84.00 70 PHE A N 1
ATOM 549 C CA . PHE A 1 70 ? 0.058 -3.332 0.463 1.00 84.00 70 PHE A CA 1
ATOM 550 C C . PHE A 1 70 ? 1.439 -3.342 1.116 1.00 84.00 70 PHE A C 1
ATOM 552 O O . PHE A 1 70 ? 1.651 -3.942 2.166 1.00 84.00 70 PHE A O 1
ATOM 559 N N . SER A 1 71 ? 2.376 -2.611 0.518 1.00 79.94 71 SER A N 1
ATOM 560 C CA . SER A 1 71 ? 3.738 -2.469 1.039 1.00 79.94 71 SER A CA 1
ATOM 561 C C . SER A 1 71 ? 3.935 -1.191 1.848 1.00 79.94 71 SER A C 1
ATOM 563 O O . SER A 1 71 ? 4.784 -1.148 2.734 1.00 79.94 71 SER A O 1
ATOM 565 N N . LEU A 1 72 ? 3.192 -0.129 1.525 1.00 84.44 72 LEU A N 1
ATOM 566 C CA . LEU A 1 72 ? 3.379 1.192 2.120 1.00 84.44 72 LEU A CA 1
ATOM 567 C C . LEU A 1 72 ? 2.046 1.929 2.223 1.00 84.44 72 LEU A C 1
ATOM 569 O O . LEU A 1 72 ? 1.217 1.844 1.319 1.00 84.44 72 LEU A O 1
ATOM 573 N N . ILE A 1 73 ? 1.855 2.670 3.312 1.00 87.81 73 ILE A N 1
ATOM 574 C CA . ILE A 1 73 ? 0.698 3.543 3.511 1.00 87.81 73 ILE A CA 1
ATOM 575 C C . ILE A 1 73 ? 1.194 4.985 3.632 1.00 87.81 73 ILE A C 1
ATOM 577 O O . ILE A 1 73 ? 2.115 5.260 4.399 1.00 87.81 73 ILE A O 1
ATOM 581 N N . THR A 1 74 ? 0.571 5.917 2.913 1.00 89.19 74 THR A N 1
ATOM 582 C CA . THR A 1 74 ? 0.735 7.358 3.177 1.00 89.19 74 THR A CA 1
ATOM 583 C C . THR A 1 74 ? -0.541 7.948 3.733 1.00 89.19 74 THR A C 1
ATOM 585 O O . THR A 1 74 ? -1.619 7.627 3.238 1.00 89.19 74 THR A O 1
ATOM 588 N N . ILE A 1 75 ? -0.400 8.867 4.684 1.00 89.44 75 ILE A N 1
ATOM 589 C CA . ILE A 1 75 ? -1.505 9.570 5.338 1.00 89.44 75 ILE A CA 1
ATOM 590 C C . ILE A 1 75 ? -1.444 11.036 4.889 1.00 89.44 75 ILE A C 1
ATOM 592 O O . ILE A 1 75 ? -0.398 11.671 5.036 1.00 89.44 75 ILE A O 1
ATOM 596 N N . ASN A 1 76 ? -2.519 11.574 4.309 1.00 88.00 76 ASN A N 1
ATOM 597 C CA . ASN A 1 76 ? -2.588 12.924 3.728 1.00 88.00 76 ASN A CA 1
ATOM 598 C C . ASN A 1 76 ? -1.411 13.226 2.776 1.00 88.00 76 ASN A C 1
ATOM 600 O O . ASN A 1 76 ? -0.781 14.283 2.854 1.00 88.00 76 ASN A O 1
ATOM 604 N N . ASN A 1 77 ? -1.068 12.260 1.914 1.00 82.81 77 ASN A N 1
ATOM 605 C CA . ASN A 1 77 ? 0.078 12.301 0.989 1.00 82.81 77 ASN A CA 1
ATOM 606 C C . ASN A 1 77 ? 1.454 12.496 1.657 1.00 82.81 77 ASN A C 1
ATOM 608 O O . ASN A 1 77 ? 2.422 12.859 0.989 1.00 82.81 77 ASN A O 1
ATOM 612 N N . LYS A 1 78 ? 1.571 12.243 2.965 1.00 84.44 78 LYS A N 1
ATOM 613 C CA . LYS A 1 78 ? 2.832 12.305 3.708 1.00 84.44 78 LYS A CA 1
ATOM 614 C C . LYS A 1 78 ? 3.252 10.914 4.179 1.00 84.44 78 LYS A C 1
ATOM 616 O O . LYS A 1 78 ? 2.424 10.091 4.579 1.00 84.44 78 LYS A O 1
ATOM 621 N N . ASN A 1 79 ? 4.565 10.680 4.178 1.00 78.38 79 ASN A N 1
ATOM 622 C CA . ASN A 1 79 ? 5.181 9.511 4.804 1.00 78.38 79 ASN A CA 1
ATOM 623 C C . ASN A 1 79 ? 5.227 9.738 6.315 1.00 78.38 79 ASN A C 1
ATOM 625 O O . ASN A 1 79 ? 6.204 10.262 6.849 1.00 78.38 79 ASN A O 1
ATOM 629 N N . LEU A 1 80 ? 4.134 9.407 6.994 1.00 81.00 80 LEU A N 1
ATOM 630 C CA . LEU A 1 80 ? 4.063 9.471 8.448 1.00 81.00 80 LEU A CA 1
ATOM 631 C C . LEU A 1 80 ? 4.433 8.113 9.037 1.00 81.00 80 LEU A C 1
ATOM 633 O O . LEU A 1 80 ? 4.140 7.076 8.444 1.00 81.00 80 LEU A O 1
ATOM 637 N N . LYS A 1 81 ? 5.064 8.112 10.215 1.00 84.25 81 LYS A N 1
ATOM 638 C CA . LYS A 1 81 ? 5.254 6.872 10.969 1.00 84.25 81 LYS A CA 1
ATOM 639 C C . LYS A 1 81 ? 3.893 6.396 11.470 1.00 84.25 81 LYS A C 1
ATOM 641 O O . LYS A 1 81 ? 3.133 7.173 12.054 1.00 84.25 81 LYS A O 1
ATOM 646 N N . TYR A 1 82 ? 3.614 5.126 11.227 1.00 87.69 82 TYR A N 1
ATOM 647 C CA . TYR A 1 82 ? 2.417 4.454 11.697 1.00 87.69 82 TYR A CA 1
ATOM 648 C C . TYR A 1 82 ? 2.771 3.064 12.211 1.00 87.69 82 TYR A C 1
ATOM 650 O O . TYR A 1 82 ? 3.764 2.467 11.796 1.00 87.69 82 TYR A O 1
ATOM 658 N N . GLU A 1 83 ? 1.922 2.547 13.086 1.00 89.69 83 GLU A N 1
ATOM 659 C CA . GLU A 1 83 ? 1.963 1.165 13.547 1.00 89.69 83 GLU A CA 1
ATOM 660 C C . GLU A 1 83 ? 0.581 0.547 13.350 1.00 89.69 83 GLU A C 1
ATOM 662 O O . GLU A 1 83 ? -0.431 1.166 13.673 1.00 89.69 83 GLU A O 1
ATOM 667 N N . ILE A 1 84 ? 0.511 -0.659 12.791 1.00 90.56 84 ILE A N 1
ATOM 668 C CA . ILE A 1 84 ? -0.765 -1.360 12.627 1.00 90.56 84 ILE A CA 1
ATOM 669 C C . ILE A 1 84 ? -1.081 -2.040 13.958 1.00 90.56 84 ILE A C 1
ATOM 671 O O . ILE A 1 84 ? -0.500 -3.073 14.273 1.00 90.56 84 ILE A O 1
ATOM 675 N N . ILE A 1 85 ? -2.006 -1.468 14.730 1.00 92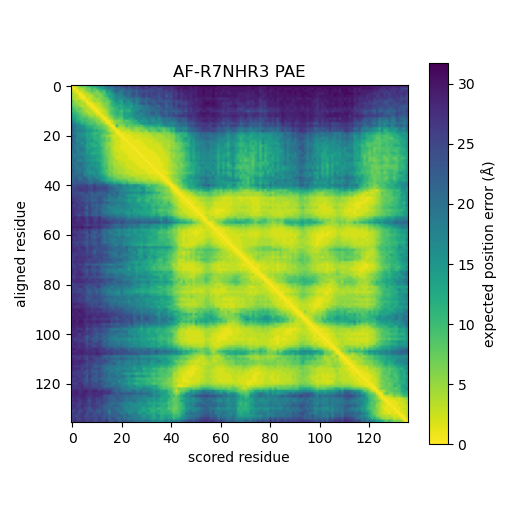.25 85 ILE A N 1
ATOM 676 C CA . ILE A 1 85 ? -2.425 -2.034 16.022 1.00 92.25 85 ILE A CA 1
ATOM 677 C C . ILE A 1 85 ? -3.367 -3.216 15.792 1.00 92.25 85 ILE A C 1
ATOM 679 O O . ILE A 1 85 ? -3.371 -4.191 16.540 1.00 92.25 85 ILE A O 1
ATOM 683 N N . LYS A 1 86 ? -4.211 -3.108 14.762 1.00 91.06 86 LYS A N 1
ATOM 684 C CA . LYS A 1 86 ? -5.307 -4.042 14.534 1.00 91.06 86 LYS A CA 1
ATOM 685 C C . LYS A 1 86 ? -5.586 -4.205 13.046 1.00 91.06 86 LYS A C 1
ATOM 687 O O . LYS A 1 86 ? -5.632 -3.216 12.316 1.00 91.06 86 LYS A O 1
ATOM 692 N N . LYS A 1 87 ? -5.810 -5.449 12.620 1.00 91.62 87 LYS A N 1
ATOM 693 C CA . LYS A 1 87 ? -6.313 -5.816 11.291 1.00 91.62 87 LYS A CA 1
ATOM 694 C C . LYS A 1 87 ? -7.272 -6.992 11.450 1.00 91.62 87 LYS A C 1
ATOM 696 O O . LYS A 1 87 ? -6.834 -8.112 11.690 1.00 91.62 87 LYS A O 1
ATOM 701 N N . GLU A 1 88 ? -8.570 -6.735 11.338 1.00 91.50 88 GLU A N 1
ATOM 702 C CA . GLU A 1 88 ? -9.620 -7.744 11.510 1.00 91.50 88 GLU A CA 1
ATOM 703 C C . GLU A 1 88 ? -10.450 -7.907 10.244 1.00 91.50 88 GLU A C 1
ATOM 705 O O . GLU A 1 88 ? -10.826 -6.931 9.599 1.00 91.50 88 GLU A O 1
ATOM 710 N N . LEU A 1 89 ? -10.743 -9.159 9.893 1.00 91.75 89 LEU A N 1
ATOM 711 C CA . LEU A 1 89 ? -11.645 -9.486 8.799 1.00 91.75 89 LEU A CA 1
ATOM 712 C C . LEU A 1 89 ? -13.088 -9.251 9.252 1.00 91.75 89 LEU A C 1
ATOM 714 O O . LEU A 1 89 ? -13.541 -9.863 10.217 1.00 91.75 89 LEU A O 1
ATOM 718 N N . LYS A 1 90 ? -13.816 -8.406 8.529 1.00 91.69 90 LYS A N 1
ATOM 719 C CA . LYS A 1 90 ? -15.248 -8.179 8.716 1.00 91.69 90 LYS A CA 1
ATOM 720 C C . LYS A 1 90 ? -16.010 -8.530 7.445 1.00 91.69 90 LYS A C 1
ATOM 722 O O . LYS A 1 90 ? -15.481 -8.456 6.335 1.00 91.69 90 LYS A O 1
ATOM 727 N N . ALA A 1 91 ? -17.264 -8.924 7.616 1.00 88.31 91 ALA A N 1
ATOM 728 C CA . ALA A 1 91 ? -18.192 -9.149 6.521 1.00 88.31 91 ALA A CA 1
ATOM 729 C C . ALA A 1 91 ? -19.199 -8.001 6.489 1.00 88.31 91 ALA A C 1
ATOM 731 O O . ALA A 1 91 ? -19.749 -7.619 7.518 1.00 88.31 91 ALA A O 1
ATOM 732 N N . ASN A 1 92 ? -19.432 -7.446 5.305 1.00 85.06 92 ASN A N 1
ATOM 733 C CA . ASN A 1 92 ? -20.571 -6.577 5.083 1.00 85.06 92 ASN A CA 1
ATOM 734 C C . ASN A 1 92 ? -21.775 -7.458 4.739 1.00 85.06 92 ASN A C 1
ATOM 736 O O . ASN A 1 92 ? -21.859 -7.985 3.629 1.00 85.06 92 ASN A O 1
ATOM 740 N N . GLU A 1 93 ? -22.693 -7.608 5.689 1.00 83.81 93 GLU A N 1
ATOM 741 C CA . GLU A 1 93 ? -23.891 -8.444 5.546 1.00 83.81 93 GLU A CA 1
ATOM 742 C C . GLU A 1 93 ? -24.844 -7.951 4.447 1.00 83.81 93 GLU A C 1
ATOM 744 O O . GLU A 1 93 ? -25.605 -8.743 3.902 1.00 83.81 93 GLU A O 1
ATOM 749 N N . GLN A 1 94 ? -24.777 -6.670 4.069 1.00 83.94 94 GLN A N 1
ATOM 750 C CA . GLN A 1 94 ? -25.643 -6.090 3.036 1.00 83.94 94 GLN A CA 1
ATOM 751 C C . GLN A 1 94 ? -25.192 -6.471 1.623 1.00 83.94 94 GLN A C 1
ATOM 753 O O . GLN A 1 94 ? -26.017 -6.718 0.749 1.00 83.94 94 GLN A O 1
ATOM 758 N N . ASN A 1 95 ? -23.876 -6.527 1.405 1.00 84.31 95 ASN A N 1
ATOM 759 C CA . ASN A 1 95 ? -23.286 -6.740 0.081 1.00 84.31 95 ASN A CA 1
ATOM 760 C C . ASN A 1 95 ? -22.618 -8.115 -0.063 1.00 84.31 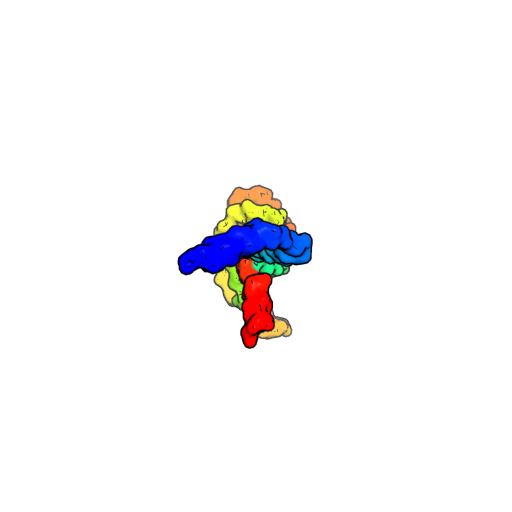95 ASN A C 1
ATOM 762 O O . ASN A 1 95 ? -22.084 -8.420 -1.126 1.00 84.31 95 ASN A O 1
ATOM 766 N N . TYR A 1 96 ? -22.607 -8.929 0.998 1.00 81.12 96 TYR A N 1
ATOM 767 C CA . TYR A 1 96 ? -21.916 -10.224 1.070 1.00 81.12 96 TYR A CA 1
ATOM 768 C C . TYR A 1 96 ? -20.426 -10.158 0.697 1.00 81.12 96 TYR A C 1
ATOM 770 O O . TYR A 1 96 ? -19.830 -11.131 0.239 1.00 81.12 96 TYR A O 1
ATOM 778 N N . THR A 1 97 ? -19.801 -8.999 0.907 1.00 85.31 97 THR A N 1
ATOM 779 C CA . THR A 1 97 ? -18.377 -8.774 0.644 1.00 85.31 97 THR A CA 1
ATOM 780 C C . THR A 1 97 ? -17.597 -8.709 1.943 1.00 85.31 97 THR A C 1
ATOM 782 O O . THR A 1 97 ? -18.057 -8.115 2.920 1.00 85.31 97 THR A O 1
ATOM 785 N N . THR A 1 98 ? -16.380 -9.237 1.942 1.00 88.69 98 THR A N 1
ATOM 786 C CA . THR A 1 98 ? -15.465 -9.132 3.079 1.00 88.69 98 THR A CA 1
ATOM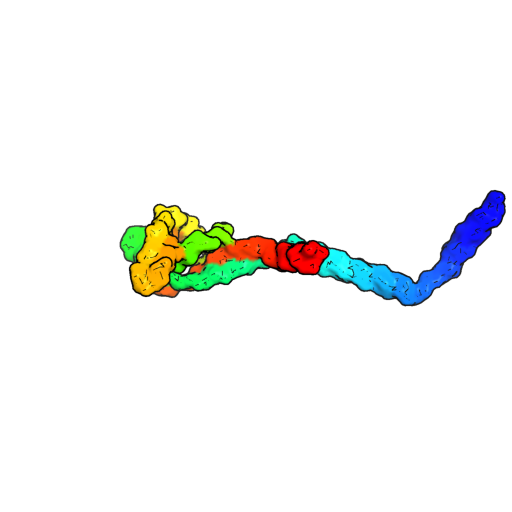 787 C C . THR A 1 98 ? -14.528 -7.933 2.931 1.00 88.69 98 THR A C 1
ATOM 789 O O . THR A 1 98 ? -14.129 -7.567 1.825 1.00 88.69 98 THR A O 1
ATOM 792 N N . TYR A 1 99 ? -14.168 -7.317 4.052 1.00 91.12 99 TYR A N 1
ATOM 793 C CA . TYR A 1 99 ? -13.203 -6.219 4.130 1.00 91.12 99 TYR A CA 1
ATOM 794 C C . TYR A 1 99 ? -12.320 -6.389 5.369 1.00 91.12 99 TYR A C 1
ATOM 796 O O . TYR A 1 99 ? -12.716 -7.038 6.336 1.00 91.12 99 TYR A O 1
ATOM 804 N N . TYR A 1 100 ? -11.120 -5.814 5.355 1.00 92.00 100 TYR A N 1
ATOM 805 C CA . TYR A 1 100 ? -10.332 -5.666 6.573 1.00 92.00 100 TYR A CA 1
ATOM 806 C C . TYR A 1 100 ? -10.629 -4.317 7.209 1.00 92.00 100 TYR A C 1
ATOM 808 O O . TYR A 1 100 ? -10.425 -3.275 6.586 1.00 92.00 100 TYR A O 1
ATOM 816 N N . GLU A 1 101 ? -11.066 -4.335 8.462 1.00 93.38 101 GLU A N 1
ATOM 817 C CA . GLU A 1 101 ? -11.000 -3.162 9.321 1.00 93.38 101 GLU A CA 1
ATOM 818 C C . GLU A 1 101 ? -9.591 -3.070 9.901 1.00 93.38 101 GLU A C 1
ATOM 820 O O . GLU A 1 101 ? -9.088 -4.018 10.510 1.00 93.38 101 GLU A O 1
ATOM 825 N N . MET A 1 102 ? -8.944 -1.928 9.693 1.00 92.88 102 MET A N 1
ATOM 826 C CA . MET A 1 102 ? -7.607 -1.660 10.200 1.00 92.88 102 MET A CA 1
ATOM 827 C C . MET A 1 102 ? -7.602 -0.450 11.114 1.00 92.88 102 MET A C 1
ATOM 829 O O . MET A 1 102 ? -8.244 0.560 10.828 1.00 92.88 102 MET A O 1
ATOM 833 N N . VAL A 1 103 ? -6.817 -0.558 12.184 1.00 92.62 103 VAL A N 1
ATOM 834 C CA . VAL A 1 103 ? -6.550 0.531 13.121 1.00 92.62 103 VAL A CA 1
ATOM 835 C C . VAL A 1 103 ? -5.054 0.809 13.119 1.00 92.62 103 VAL A C 1
ATOM 837 O O . VAL A 1 103 ? -4.244 -0.061 13.451 1.00 92.62 103 VAL A O 1
ATOM 840 N N . LEU A 1 104 ? -4.697 2.026 12.724 1.00 92.00 104 LEU A N 1
ATOM 841 C CA . LEU A 1 104 ? -3.326 2.515 12.643 1.00 92.00 104 LEU A CA 1
ATOM 842 C C . LEU A 1 104 ? -3.061 3.455 13.820 1.00 92.00 104 LEU A C 1
ATOM 844 O O . LEU A 1 104 ? -3.785 4.429 13.989 1.00 92.00 104 LEU A O 1
ATOM 848 N N . SER A 1 105 ? -2.024 3.203 14.609 1.00 90.75 105 SER A N 1
ATOM 849 C CA . SER A 1 105 ? -1.477 4.177 15.555 1.00 90.75 105 SER A CA 1
ATOM 850 C C . SER A 1 105 ? -0.649 5.203 14.803 1.00 90.75 105 SER A C 1
ATOM 852 O O . SER A 1 105 ? 0.144 4.827 13.936 1.00 90.75 105 SER A O 1
ATOM 854 N N . THR A 1 106 ? -0.755 6.479 15.160 1.00 85.88 106 THR A N 1
ATOM 855 C CA . THR A 1 106 ? 0.187 7.497 14.694 1.00 85.88 106 THR A CA 1
ATOM 856 C C . THR A 1 106 ? 0.651 8.383 15.841 1.00 85.88 106 THR A C 1
ATOM 858 O O . THR A 1 106 ? -0.111 8.738 16.735 1.00 85.88 106 THR A O 1
ATOM 861 N N . SER A 1 107 ? 1.932 8.748 15.805 1.00 76.75 107 SER A N 1
ATOM 862 C CA . SER A 1 107 ? 2.563 9.642 16.780 1.00 76.75 107 SER A CA 1
ATOM 863 C C . SER A 1 107 ? 2.393 11.126 16.440 1.00 76.75 107 SER A C 1
ATOM 865 O O . SER A 1 107 ? 2.979 11.977 17.102 1.00 76.75 107 SER A O 1
ATOM 867 N N . ASN A 1 108 ? 1.678 11.446 15.362 1.00 74.56 108 ASN A N 1
ATOM 868 C CA . ASN A 1 108 ? 1.541 12.813 14.882 1.00 74.56 108 ASN A CA 1
ATOM 869 C C . ASN A 1 108 ? 0.323 13.514 15.486 1.00 74.56 108 ASN A C 1
ATOM 871 O O . ASN A 1 108 ? -0.685 12.878 15.784 1.00 74.56 108 ASN A O 1
ATOM 875 N N . ASN A 1 109 ? 0.407 14.845 15.586 1.00 74.12 109 ASN A N 1
ATOM 876 C CA . ASN A 1 109 ? -0.713 15.702 15.972 1.00 74.12 109 ASN A CA 1
ATOM 877 C C . ASN A 1 109 ? -1.778 15.698 14.867 1.00 74.12 109 ASN A C 1
ATOM 879 O O . ASN A 1 109 ? -1.735 16.522 13.954 1.00 74.12 109 ASN A O 1
ATOM 883 N N . LEU A 1 110 ? -2.699 14.743 14.943 1.00 83.56 110 LEU A N 1
ATOM 884 C CA . LEU A 1 110 ? -3.965 14.752 14.218 1.00 83.56 110 LEU A CA 1
ATOM 885 C C . LEU A 1 110 ? -5.073 15.222 15.158 1.00 83.56 110 LEU A C 1
ATOM 887 O O . LEU A 1 110 ? -4.970 15.057 16.376 1.00 83.56 110 LEU A O 1
ATOM 891 N N . ASN A 1 111 ? -6.134 15.798 14.602 1.00 84.81 111 ASN A N 1
ATOM 892 C CA . ASN A 1 111 ? -7.268 16.225 15.407 1.00 84.81 111 ASN A CA 1
ATOM 893 C C . ASN A 1 111 ? -8.257 15.077 15.609 1.00 84.81 111 ASN A C 1
ATOM 895 O O . ASN A 1 111 ? -8.453 14.225 14.742 1.00 84.81 111 ASN A O 1
ATOM 899 N N . ASN A 1 112 ? -8.922 15.070 16.763 1.00 87.19 112 ASN A N 1
ATOM 900 C CA . ASN A 1 112 ? -9.978 14.100 17.020 1.00 87.19 112 ASN A CA 1
ATOM 901 C C . ASN A 1 112 ? -11.147 14.298 16.038 1.00 87.19 112 ASN A C 1
ATOM 903 O O . ASN A 1 112 ? -11.533 15.435 15.767 1.00 87.19 112 ASN A O 1
ATOM 907 N N . ASN A 1 113 ? -11.724 13.201 15.542 1.00 88.00 113 ASN A N 1
ATOM 908 C CA . ASN A 1 113 ? -12.781 13.166 14.521 1.00 88.00 113 ASN A CA 1
ATOM 909 C C . ASN A 1 113 ? -12.390 13.757 13.154 1.00 88.00 113 ASN A C 1
ATOM 911 O O . ASN A 1 113 ? -13.258 14.005 12.316 1.00 88.00 113 ASN A O 1
ATOM 915 N N . GLU A 1 114 ? -11.100 13.976 12.902 1.00 90.88 114 GLU A N 1
ATOM 916 C CA . GLU A 1 114 ? -10.617 14.358 11.579 1.00 90.88 114 GLU A CA 1
ATOM 917 C C . GLU A 1 114 ? -10.756 13.184 10.598 1.00 90.88 114 GLU A C 1
ATOM 919 O O . GLU A 1 114 ? -10.557 12.020 10.955 1.00 90.88 114 GLU A O 1
ATOM 924 N N . ILE A 1 115 ? -11.092 13.490 9.345 1.00 91.06 115 ILE A N 1
ATOM 925 C CA . ILE A 1 115 ? -11.043 12.520 8.250 1.00 91.06 115 ILE A CA 1
ATOM 926 C C . ILE A 1 115 ? -9.716 12.710 7.527 1.00 91.06 115 ILE A C 1
ATOM 928 O O . ILE A 1 115 ? -9.421 13.807 7.056 1.00 91.06 115 ILE A O 1
ATOM 932 N N . VAL A 1 116 ? -8.945 11.635 7.416 1.00 92.38 116 VAL A N 1
ATOM 933 C CA . VAL A 1 116 ? -7.647 11.629 6.736 1.00 92.38 116 VAL A CA 1
ATOM 934 C C . VAL A 1 116 ? -7.687 10.747 5.499 1.00 92.38 116 VAL A C 1
ATOM 936 O O . VAL A 1 116 ? -8.339 9.699 5.483 1.00 92.38 116 VAL A O 1
ATOM 939 N N . ASP A 1 117 ? -6.960 11.156 4.467 1.00 92.38 117 ASP A N 1
ATOM 940 C CA . ASP A 1 117 ? -6.807 10.375 3.247 1.00 92.38 117 ASP A CA 1
ATOM 941 C C . ASP A 1 117 ? -5.657 9.379 3.413 1.00 92.38 117 ASP A C 1
ATOM 943 O O . ASP A 1 117 ? -4.544 9.729 3.815 1.00 92.38 117 ASP A O 1
ATOM 947 N N . LEU A 1 118 ? -5.926 8.120 3.092 1.00 91.69 118 LEU A N 1
ATOM 948 C CA . LEU A 1 118 ? -4.983 7.016 3.174 1.00 91.69 118 LEU A CA 1
ATOM 949 C C . LEU A 1 118 ? -4.741 6.467 1.774 1.00 91.69 118 LEU A C 1
ATOM 951 O O . LEU A 1 118 ? -5.670 5.997 1.121 1.00 91.69 118 LEU A O 1
ATOM 955 N N . ASN A 1 119 ? -3.485 6.472 1.329 1.00 91.19 119 ASN A N 1
ATOM 956 C CA . ASN A 1 119 ? -3.096 5.773 0.106 1.00 91.19 119 ASN A CA 1
ATOM 957 C C . ASN A 1 119 ? -2.329 4.512 0.470 1.00 91.19 119 ASN A C 1
ATOM 959 O O . ASN A 1 119 ? -1.247 4.586 1.053 1.00 91.19 119 ASN A O 1
ATOM 963 N N . PHE A 1 120 ? -2.882 3.370 0.088 1.00 89.56 120 PHE A N 1
ATOM 964 C CA . PHE A 1 120 ? -2.253 2.067 0.222 1.00 89.56 120 PHE A CA 1
ATOM 965 C C . PHE A 1 120 ? -1.547 1.735 -1.078 1.00 89.56 120 PHE A C 1
ATOM 967 O O . PHE A 1 120 ? -2.204 1.462 -2.079 1.00 89.56 120 PHE A O 1
ATOM 974 N N . TYR A 1 121 ? -0.224 1.764 -1.072 1.00 85.88 121 TYR A N 1
ATOM 975 C CA . TYR A 1 121 ? 0.585 1.428 -2.230 1.00 85.88 121 TYR A CA 1
ATOM 976 C C . TYR A 1 121 ? 0.794 -0.081 -2.296 1.00 85.88 121 TYR A C 1
ATOM 978 O O . TYR A 1 121 ? 1.278 -0.699 -1.344 1.00 85.88 121 TYR A O 1
ATOM 986 N N . TYR A 1 122 ? 0.427 -0.664 -3.431 1.00 80.88 122 TYR A N 1
ATOM 987 C CA . TYR A 1 122 ? 0.517 -2.091 -3.708 1.00 80.88 122 TYR A CA 1
ATOM 988 C C . TYR A 1 122 ? 1.089 -2.331 -5.109 1.00 80.88 122 TYR A C 1
ATOM 990 O O . TYR A 1 122 ? 1.145 -1.434 -5.950 1.00 80.88 122 TYR A O 1
ATOM 998 N N . ASN A 1 123 ? 1.537 -3.562 -5.362 1.00 71.88 123 ASN A N 1
ATOM 999 C CA . ASN A 1 123 ? 1.998 -4.011 -6.678 1.00 71.88 123 ASN A CA 1
ATOM 1000 C C . ASN A 1 123 ? 3.108 -3.133 -7.304 1.00 71.88 123 ASN A C 1
ATOM 1002 O O . ASN A 1 123 ? 2.927 -2.477 -8.331 1.00 71.88 123 ASN A O 1
ATOM 1006 N N . LYS A 1 124 ? 4.292 -3.183 -6.686 1.00 64.94 124 LYS A N 1
ATOM 1007 C CA . LYS A 1 124 ? 5.513 -2.413 -7.000 1.00 64.94 124 LYS A CA 1
ATOM 1008 C C . LYS A 1 124 ? 6.011 -2.474 -8.464 1.00 64.94 124 LYS A C 1
ATOM 1010 O O . LYS A 1 124 ? 6.904 -1.717 -8.831 1.00 64.94 124 LYS A O 1
ATOM 1015 N N . GLN A 1 125 ? 5.505 -3.383 -9.307 1.00 62.28 125 GLN A N 1
ATOM 1016 C CA . GLN A 1 125 ? 6.079 -3.669 -10.635 1.00 62.28 125 GLN A CA 1
ATOM 1017 C C . GLN A 1 125 ? 5.050 -3.753 -11.774 1.00 62.28 125 GLN A C 1
ATOM 1019 O O . GLN A 1 125 ? 5.249 -4.483 -12.745 1.00 62.28 125 GLN A O 1
ATOM 1024 N N . ARG A 1 126 ? 3.947 -2.997 -11.723 1.00 60.41 126 ARG A N 1
ATOM 1025 C CA . ARG A 1 126 ? 2.881 -3.127 -12.736 1.00 60.41 126 ARG A CA 1
ATOM 1026 C C . ARG A 1 126 ? 3.341 -2.918 -14.179 1.00 60.41 126 ARG A C 1
ATOM 1028 O O . ARG A 1 126 ? 2.850 -3.621 -15.057 1.00 60.41 126 ARG A O 1
ATOM 1035 N N . ILE A 1 127 ? 4.244 -1.976 -14.458 1.00 60.38 127 ILE A N 1
ATOM 1036 C CA . ILE A 1 127 ? 4.665 -1.692 -15.842 1.00 60.38 127 ILE A CA 1
ATOM 1037 C C . ILE A 1 127 ? 5.510 -2.841 -16.397 1.00 60.38 127 ILE A C 1
ATOM 1039 O O . ILE A 1 127 ? 5.196 -3.357 -17.466 1.00 60.38 127 ILE A O 1
ATOM 1043 N N . ILE A 1 128 ? 6.519 -3.297 -15.650 1.00 62.62 128 ILE A N 1
ATOM 1044 C CA . ILE A 1 128 ? 7.384 -4.411 -16.066 1.00 62.62 128 ILE A CA 1
ATOM 1045 C C . ILE A 1 128 ? 6.561 -5.697 -16.202 1.00 62.62 128 ILE A C 1
ATOM 1047 O O . ILE A 1 128 ? 6.669 -6.387 -17.213 1.00 62.62 128 ILE A O 1
ATOM 1051 N N . THR A 1 129 ? 5.665 -5.980 -15.253 1.00 62.12 129 THR A N 1
ATOM 1052 C CA . THR A 1 129 ? 4.785 -7.156 -15.311 1.00 62.12 129 THR A CA 1
ATOM 1053 C C . THR A 1 129 ? 3.788 -7.074 -16.470 1.00 62.12 129 THR A C 1
ATOM 1055 O O . THR A 1 129 ? 3.580 -8.066 -17.162 1.00 62.12 129 THR A O 1
ATOM 1058 N N . LYS A 1 130 ? 3.207 -5.899 -16.759 1.00 60.56 130 LYS A N 1
ATOM 1059 C CA . LYS A 1 130 ? 2.336 -5.707 -17.935 1.00 60.56 130 LYS A CA 1
ATOM 1060 C C . LYS A 1 130 ? 3.086 -5.878 -19.253 1.00 60.56 130 LYS A C 1
ATOM 1062 O O . LYS A 1 130 ? 2.514 -6.423 -20.190 1.00 60.56 130 LYS A O 1
ATOM 1067 N N . ILE A 1 131 ? 4.328 -5.400 -19.337 1.00 63.28 131 ILE A N 1
ATOM 1068 C CA . ILE A 1 131 ? 5.173 -5.583 -20.521 1.00 63.28 131 ILE A CA 1
ATOM 1069 C C . ILE A 1 131 ? 5.504 -7.070 -20.688 1.00 63.28 131 ILE A 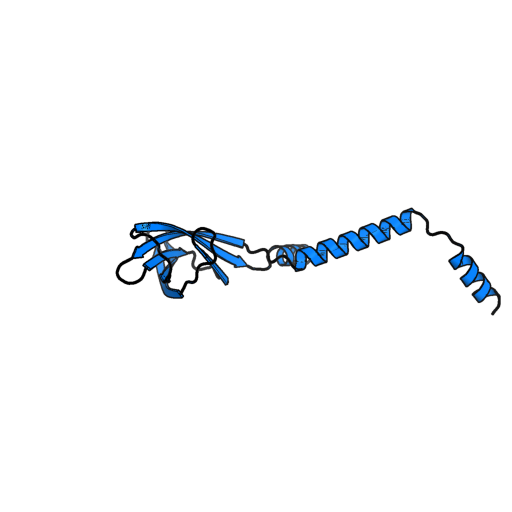C 1
ATOM 1071 O O . ILE A 1 131 ? 5.291 -7.613 -21.767 1.00 63.28 131 ILE A O 1
ATOM 1075 N N . LYS A 1 132 ? 5.922 -7.749 -19.612 1.00 64.94 132 LYS A N 1
ATOM 1076 C CA . LYS A 1 132 ? 6.196 -9.192 -19.611 1.00 64.94 132 LYS A CA 1
ATOM 1077 C C . LYS A 1 132 ? 4.982 -10.002 -20.080 1.00 64.94 132 LYS A C 1
ATOM 1079 O O . LYS A 1 132 ? 5.119 -10.800 -20.994 1.00 64.94 132 LYS A O 1
ATOM 1084 N N . ASN A 1 133 ? 3.799 -9.741 -19.525 1.00 60.47 133 ASN A N 1
ATOM 1085 C CA . ASN A 1 133 ? 2.559 -10.449 -19.874 1.00 60.47 133 ASN A CA 1
ATOM 1086 C C . ASN A 1 133 ? 2.012 -10.119 -21.273 1.00 60.47 133 ASN A C 1
ATOM 1088 O O . ASN A 1 133 ? 1.047 -10.736 -21.700 1.00 60.47 133 ASN A O 1
ATOM 1092 N N . LYS A 1 134 ? 2.539 -9.094 -21.953 1.00 64.38 134 LYS A N 1
ATOM 1093 C CA . LYS A 1 134 ? 2.213 -8.810 -23.359 1.00 64.38 134 LYS A CA 1
ATOM 1094 C C . LYS A 1 134 ? 3.235 -9.395 -24.335 1.00 64.38 134 LYS A C 1
ATOM 1096 O O . LYS A 1 134 ? 2.943 -9.454 -25.524 1.00 64.38 134 LYS A O 1
ATOM 1101 N N . MET A 1 135 ? 4.432 -9.743 -23.859 1.00 57.66 135 MET A N 1
ATOM 1102 C CA . MET A 1 135 ? 5.496 -10.348 -24.668 1.00 57.66 135 MET A CA 1
ATOM 1103 C C . MET A 1 135 ? 5.418 -11.879 -24.716 1.00 57.66 135 MET A C 1
ATOM 1105 O O . MET A 1 135 ? 5.947 -12.462 -25.658 1.00 57.66 135 MET A O 1
ATOM 1109 N N . PHE A 1 136 ? 4.784 -12.505 -23.722 1.00 47.34 136 PHE A N 1
ATOM 1110 C CA . PHE A 1 136 ? 4.524 -13.945 -23.625 1.00 47.34 136 PHE A CA 1
ATOM 1111 C C . PHE A 1 136 ? 3.020 -14.196 -23.613 1.00 47.34 136 PHE A C 1
ATOM 1113 O O . PHE A 1 136 ? 2.606 -15.241 -24.157 1.00 47.34 136 PHE A O 1
#

pLDDT: mean 80.11, std 12.42, range [47.34, 94.0]

Foldseek 3Di:
DVVVVVVVVVVVPPDPDPVVVVVVVVVVVVVVVVVVVVPDFDWDKDKWKWWWAPDPFIKTKTKAAPPDDFDAKDKQNHRFDKDWPDWDWDADPVVRGIIIITMITGPDDDDHRDMIMMIGTDDRQVVVVVVVVVVD

Mean predicted aligned error: 12.71 Å

Sequence (136 aa):
MLDIFNNKIAFLKIKPKLGFLIVIFIIVILLTLVSYMNKVEVYDHYQAKGIVSCTNICTITTAIPTNLDFSLITINNKNLKYEIIKKELKANEQNYTTYYEMVLSTSNNLNNNEIVDLNFYYNKQRIITKIKNKMF